Protein AF-A0A0B8P402-F1 (afdb_monomer_lite)

Structure (mmCIF, N/CA/C/O backbone):
data_AF-A0A0B8P402-F1
#
_entry.id   AF-A0A0B8P402-F1
#
loop_
_atom_site.group_PDB
_atom_site.id
_atom_site.type_symbol
_atom_site.label_atom_id
_atom_site.label_alt_id
_atom_site.label_comp_id
_atom_site.label_asym_id
_atom_site.label_entity_id
_atom_site.label_seq_id
_atom_site.pdbx_PDB_ins_code
_atom_site.Cartn_x
_atom_site.Cartn_y
_atom_site.Cartn_z
_atom_site.occupancy
_atom_site.B_iso_or_equiv
_atom_site.auth_seq_id
_atom_site.auth_comp_id
_atom_site.auth_asym_id
_atom_site.auth_atom_id
_atom_site.pdbx_PDB_model_num
ATOM 1 N N . MET A 1 1 ? 4.671 8.589 -24.557 1.00 49.19 1 MET A N 1
ATOM 2 C CA . MET A 1 1 ? 4.506 7.617 -25.662 1.00 49.19 1 MET A CA 1
ATOM 3 C C . MET A 1 1 ? 3.016 7.442 -25.971 1.00 49.19 1 MET A C 1
ATOM 5 O O . MET A 1 1 ? 2.436 6.411 -25.674 1.00 49.19 1 MET A O 1
ATOM 9 N N . VAL A 1 2 ? 2.381 8.500 -26.482 1.00 48.19 2 VAL A N 1
ATOM 10 C CA . VAL A 1 2 ? 0.956 8.532 -26.887 1.00 48.19 2 VAL A CA 1
ATOM 11 C C . VAL A 1 2 ? 0.806 9.048 -28.326 1.00 48.19 2 VAL A C 1
ATOM 13 O O . VAL A 1 2 ? -0.204 8.783 -28.960 1.00 48.19 2 VAL A O 1
ATOM 16 N N . LEU A 1 3 ? 1.842 9.709 -28.863 1.00 60.94 3 LEU A N 1
ATOM 17 C CA . LEU A 1 3 ? 1.837 10.312 -30.197 1.00 60.94 3 LEU A CA 1
ATOM 18 C C . LEU A 1 3 ? 2.640 9.538 -31.257 1.00 60.94 3 LEU A C 1
ATOM 20 O O . LEU A 1 3 ? 2.678 9.964 -32.399 1.00 60.94 3 LEU A O 1
ATOM 24 N N . GLY A 1 4 ? 3.299 8.428 -30.901 1.00 60.31 4 GLY A N 1
ATOM 25 C CA . GLY A 1 4 ? 4.094 7.633 -31.854 1.00 60.31 4 GLY A CA 1
ATOM 26 C C . GLY A 1 4 ? 5.303 8.350 -32.473 1.00 60.31 4 GLY A C 1
ATOM 27 O O . GLY A 1 4 ? 5.942 7.775 -33.344 1.00 60.31 4 GLY A O 1
ATOM 28 N N . GLU A 1 5 ? 5.623 9.572 -32.040 1.00 67.69 5 GLU A N 1
ATOM 29 C CA . GLU A 1 5 ? 6.759 10.321 -32.572 1.00 67.69 5 GLU A CA 1
ATOM 30 C C . GLU A 1 5 ? 8.092 9.815 -32.022 1.00 67.69 5 GLU A C 1
ATOM 32 O O . GLU A 1 5 ? 8.310 9.753 -30.805 1.00 67.69 5 GLU A O 1
ATOM 37 N N . ASP A 1 6 ? 8.988 9.497 -32.953 1.00 60.97 6 ASP A N 1
ATOM 38 C CA . ASP A 1 6 ? 10.390 9.185 -32.706 1.00 60.97 6 ASP A CA 1
ATOM 39 C C . ASP A 1 6 ? 11.161 10.511 -32.587 1.00 60.97 6 ASP A C 1
ATOM 41 O O . ASP A 1 6 ? 11.705 11.047 -33.548 1.00 60.97 6 ASP A O 1
ATOM 45 N N . SER A 1 7 ? 11.082 11.125 -31.405 1.00 69.75 7 SER A N 1
ATOM 46 C CA . SER A 1 7 ? 11.831 12.343 -31.079 1.00 69.75 7 SER A CA 1
ATOM 47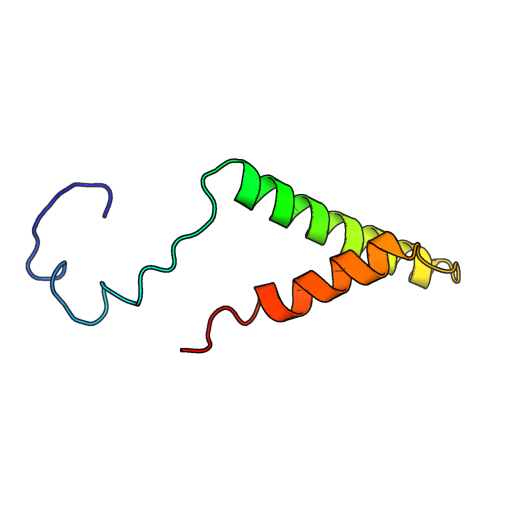 C C . SER A 1 7 ? 13.182 11.982 -30.459 1.00 69.75 7 SER A C 1
ATOM 49 O O . SER A 1 7 ? 13.296 10.974 -29.766 1.00 69.75 7 SER A O 1
ATOM 51 N N . GLU A 1 8 ? 14.189 12.842 -30.611 1.00 70.00 8 GLU A N 1
ATOM 52 C CA . GLU A 1 8 ? 15.537 12.659 -30.042 1.00 70.00 8 GLU A CA 1
ATOM 53 C C . GLU A 1 8 ? 15.540 12.458 -28.512 1.00 70.00 8 GLU A C 1
ATOM 55 O O . GLU A 1 8 ? 16.460 11.873 -27.946 1.00 70.00 8 GLU A O 1
ATOM 60 N N . TYR A 1 9 ? 14.476 12.882 -27.824 1.00 69.19 9 TYR A N 1
ATOM 61 C CA . TYR A 1 9 ? 14.288 12.660 -26.387 1.00 69.19 9 TYR A CA 1
ATOM 62 C C . TYR A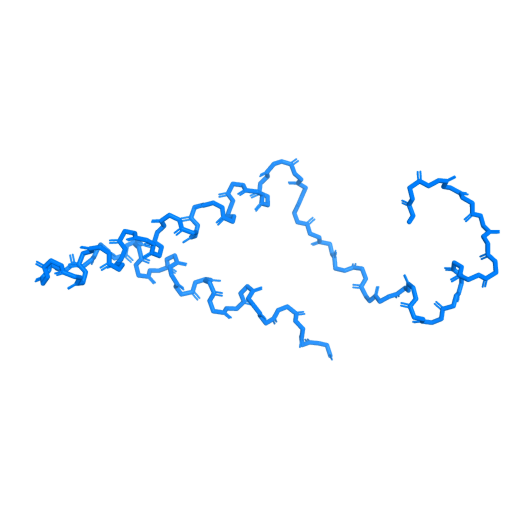 1 9 ? 13.613 11.319 -26.043 1.00 69.19 9 TYR A C 1
ATOM 64 O O . TYR A 1 9 ? 13.667 10.878 -24.892 1.00 69.19 9 TYR A O 1
ATOM 72 N N . ALA A 1 10 ? 12.985 10.643 -27.009 1.00 66.81 10 ALA A N 1
ATOM 73 C CA . ALA A 1 10 ? 12.334 9.345 -26.812 1.00 66.81 10 ALA A CA 1
ATOM 74 C C . ALA A 1 10 ? 13.339 8.204 -26.578 1.00 66.81 10 ALA A C 1
ATOM 76 O O . ALA A 1 10 ? 12.987 7.206 -25.950 1.00 66.81 10 ALA A O 1
ATOM 77 N N . SER A 1 11 ? 14.582 8.367 -27.039 1.00 66.69 11 SER A N 1
ATOM 78 C CA . SER A 1 11 ? 15.696 7.434 -26.829 1.00 66.69 11 SER A CA 1
ATOM 79 C C . SER A 1 11 ? 16.588 7.801 -25.634 1.00 66.69 11 SER A C 1
ATOM 81 O O . SER A 1 11 ? 17.533 7.076 -25.320 1.00 66.69 11 SER A O 1
ATOM 83 N N . CYS A 1 12 ? 16.310 8.913 -24.944 1.00 73.12 12 CYS A N 1
ATOM 84 C CA . CYS A 1 12 ? 17.119 9.356 -23.814 1.00 73.12 12 CYS A CA 1
ATOM 85 C C . CYS A 1 12 ? 16.941 8.421 -22.600 1.00 73.12 12 CYS A C 1
ATOM 87 O O . CYS A 1 12 ? 15.846 7.945 -22.304 1.00 73.12 12 CYS A O 1
ATOM 89 N N . ALA A 1 13 ? 18.020 8.182 -21.848 1.00 67.69 13 ALA A N 1
ATOM 90 C CA . ALA A 1 13 ? 18.031 7.231 -20.730 1.00 67.69 13 ALA A CA 1
ATOM 91 C C . ALA A 1 13 ? 17.032 7.560 -19.595 1.00 67.69 13 ALA A C 1
ATOM 93 O O . ALA A 1 13 ? 16.735 6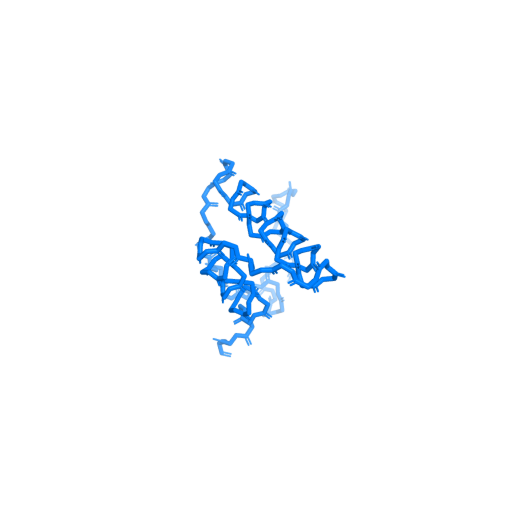.700 -18.770 1.00 67.69 13 ALA A O 1
ATOM 94 N N . LEU A 1 14 ? 16.487 8.782 -19.560 1.00 70.25 14 LEU A N 1
ATOM 95 C CA . LEU A 1 14 ? 15.487 9.221 -18.579 1.00 70.25 14 LEU A CA 1
ATOM 96 C C . LEU A 1 14 ? 14.053 8.804 -18.947 1.00 70.25 14 LEU A C 1
ATOM 98 O O . LEU A 1 14 ? 13.183 8.804 -18.079 1.00 70.25 14 LEU A O 1
ATOM 102 N N . THR A 1 15 ? 13.770 8.465 -20.210 1.00 68.44 15 THR A N 1
ATOM 103 C CA . THR A 1 15 ? 12.396 8.208 -20.689 1.00 68.44 15 THR A CA 1
ATOM 104 C C . THR A 1 15 ? 12.031 6.719 -20.751 1.00 68.44 15 THR A C 1
ATOM 106 O O . THR A 1 15 ? 10.865 6.372 -20.966 1.00 68.44 15 THR A O 1
ATOM 109 N N . GLY A 1 16 ? 13.003 5.831 -20.516 1.00 63.78 16 GLY A N 1
ATOM 110 C CA . GLY A 1 16 ? 12.896 4.380 -20.690 1.00 63.78 16 GLY A CA 1
ATOM 111 C C . GLY A 1 16 ? 13.194 3.556 -19.437 1.00 63.78 16 GLY A C 1
ATOM 112 O O . GLY A 1 16 ? 13.840 2.518 -19.552 1.00 63.78 16 GLY A O 1
ATOM 113 N N . GLY A 1 17 ? 12.746 3.995 -18.254 1.00 65.44 17 GLY A N 1
ATOM 114 C CA . GLY A 1 17 ? 12.847 3.191 -17.027 1.00 65.44 17 GLY A CA 1
ATOM 115 C C . GLY A 1 17 ? 12.259 1.777 -17.203 1.00 65.44 17 GLY A C 1
ATOM 116 O O . GLY A 1 17 ? 11.443 1.569 -18.111 1.00 65.44 17 GLY A O 1
ATOM 117 N N . PRO A 1 18 ? 12.660 0.792 -16.373 1.00 64.12 18 PRO A N 1
ATOM 118 C CA . PRO A 1 18 ? 12.259 -0.602 -16.534 1.00 64.12 18 PRO A CA 1
ATOM 119 C C . PRO A 1 18 ? 10.739 -0.697 -16.652 1.00 64.12 18 PRO A C 1
ATOM 121 O O . PRO A 1 18 ? 9.995 -0.410 -15.712 1.00 64.12 18 PRO A O 1
ATOM 124 N N . ARG A 1 19 ? 10.269 -1.066 -17.848 1.00 62.38 19 ARG A N 1
ATOM 125 C CA . ARG A 1 19 ? 8.843 -1.210 -18.139 1.00 62.38 19 ARG A CA 1
ATOM 126 C C . ARG A 1 19 ? 8.339 -2.467 -17.441 1.00 62.38 19 ARG A C 1
ATOM 128 O O . ARG A 1 19 ? 8.273 -3.543 -18.031 1.00 62.38 19 ARG A O 1
ATOM 135 N N . GLY A 1 20 ? 8.012 -2.328 -16.159 1.00 64.06 20 GLY A N 1
ATOM 136 C CA . GLY A 1 20 ? 7.287 -3.345 -15.416 1.00 64.06 20 GLY A CA 1
ATOM 137 C C . GLY A 1 20 ? 5.989 -3.673 -16.150 1.00 64.06 20 GLY A C 1
ATOM 138 O O . GLY A 1 20 ? 5.236 -2.777 -16.537 1.00 64.06 20 GLY A O 1
ATOM 139 N N . HIS A 1 21 ? 5.735 -4.961 -16.374 1.00 69.06 21 HIS A N 1
ATOM 140 C CA . HIS A 1 21 ? 4.453 -5.402 -16.906 1.00 69.06 21 HIS A CA 1
ATOM 141 C C . HIS A 1 21 ? 3.407 -5.279 -15.802 1.00 69.06 21 HIS A C 1
ATOM 143 O O . HIS A 1 21 ? 3.325 -6.107 -14.896 1.00 69.06 21 HIS A O 1
ATOM 149 N N . PHE A 1 22 ? 2.614 -4.214 -15.869 1.00 69.88 22 PHE A N 1
ATOM 150 C CA . PHE A 1 22 ? 1.449 -4.074 -15.012 1.00 69.88 22 PHE A CA 1
ATOM 151 C C . PHE A 1 22 ? 0.308 -4.970 -15.515 1.00 69.88 22 PHE A C 1
ATOM 153 O O . PHE A 1 22 ? 0.176 -5.170 -16.727 1.00 69.88 22 PHE A O 1
ATOM 160 N N . PRO A 1 23 ? -0.550 -5.490 -14.616 1.00 75.75 23 PRO A N 1
ATOM 161 C CA . PRO A 1 23 ? -1.743 -6.222 -15.017 1.00 75.75 23 PRO A CA 1
ATOM 162 C C . PRO A 1 23 ? -2.586 -5.378 -15.974 1.00 75.75 23 PRO A C 1
ATOM 164 O O . PRO A 1 23 ? -2.771 -4.178 -15.749 1.00 75.75 23 PRO A O 1
ATOM 167 N N . ARG A 1 24 ? -3.115 -6.009 -17.025 1.00 81.06 24 ARG A N 1
ATOM 168 C CA . ARG A 1 24 ? -3.981 -5.342 -17.999 1.00 81.06 24 ARG A CA 1
ATOM 169 C C . ARG A 1 24 ? -5.203 -4.757 -17.289 1.00 81.06 24 ARG A C 1
ATOM 171 O O . ARG A 1 24 ? -5.772 -5.361 -16.374 1.00 81.06 24 ARG A O 1
ATOM 178 N N . GLU A 1 25 ? -5.596 -3.558 -17.688 1.00 81.31 25 GLU A N 1
ATOM 179 C CA . GLU A 1 25 ? -6.835 -2.948 -17.206 1.00 81.31 25 GLU A CA 1
ATOM 180 C C . GLU A 1 25 ? -8.018 -3.834 -17.635 1.00 81.31 25 GLU A C 1
ATOM 182 O O . GLU A 1 25 ? -7.988 -4.355 -18.754 1.00 81.31 25 GLU A O 1
ATOM 187 N N . PRO A 1 26 ? -9.012 -4.101 -16.759 1.00 84.19 26 PRO A N 1
ATOM 188 C CA . PRO A 1 26 ? -9.402 -3.365 -15.542 1.00 84.19 26 PRO A CA 1
ATOM 189 C C . PRO A 1 26 ? -8.871 -3.931 -14.212 1.00 84.19 26 PRO A C 1
ATOM 191 O O . PRO A 1 26 ? -9.088 -3.333 -13.157 1.00 84.19 26 PRO A O 1
ATOM 194 N N . MET A 1 27 ? -8.171 -5.069 -14.228 1.00 84.62 27 MET A N 1
ATOM 195 C CA . MET A 1 27 ? -7.783 -5.793 -13.006 1.00 84.62 27 MET A CA 1
ATOM 196 C C . MET A 1 27 ? -6.907 -4.951 -12.074 1.00 84.62 27 MET A C 1
ATOM 198 O O . MET A 1 27 ? -7.080 -4.982 -10.857 1.00 84.62 27 MET A O 1
ATOM 202 N N . ARG A 1 28 ? -6.009 -4.140 -12.645 1.00 84.69 28 ARG A N 1
ATOM 203 C CA . ARG A 1 28 ? -5.175 -3.191 -11.894 1.00 84.69 28 ARG A CA 1
ATOM 204 C C . ARG A 1 28 ? -6.007 -2.174 -11.109 1.00 84.69 28 ARG A C 1
ATOM 206 O O . ARG A 1 28 ? -5.720 -1.917 -9.944 1.00 84.69 28 ARG A O 1
ATOM 213 N N . TRP A 1 29 ? -7.036 -1.614 -11.739 1.00 86.19 29 TRP A N 1
ATOM 214 C CA . TRP A 1 29 ? -7.911 -0.621 -11.118 1.00 86.19 29 TRP A CA 1
ATOM 215 C C . TRP A 1 29 ? -8.783 -1.248 -10.028 1.00 86.19 29 TRP A C 1
ATOM 217 O O . TRP A 1 29 ? -8.857 -0.720 -8.920 1.00 86.19 29 TRP A O 1
ATOM 227 N N . LEU A 1 30 ? -9.352 -2.427 -10.301 1.00 88.38 30 LEU A N 1
ATOM 228 C CA . LEU A 1 30 ? -10.142 -3.179 -9.325 1.00 88.38 30 LEU A CA 1
ATOM 229 C C . LEU A 1 30 ? -9.315 -3.564 -8.093 1.00 88.38 30 LEU A C 1
ATOM 231 O O . LEU A 1 30 ? -9.766 -3.366 -6.967 1.00 88.38 30 LEU A O 1
ATOM 235 N N . GLY A 1 31 ? -8.087 -4.054 -8.290 1.00 86.94 31 GLY A N 1
ATOM 236 C CA . GLY A 1 31 ? -7.174 -4.370 -7.191 1.00 86.94 31 GLY A CA 1
ATOM 237 C C . GLY A 1 31 ? -6.832 -3.140 -6.346 1.00 86.94 31 GLY A C 1
ATOM 238 O O . GLY A 1 31 ? -6.871 -3.205 -5.118 1.00 86.94 31 GLY A O 1
ATOM 239 N N . ALA A 1 32 ? -6.569 -1.998 -6.990 1.00 85.81 32 ALA A N 1
ATOM 240 C CA . ALA A 1 32 ? -6.280 -0.745 -6.295 1.00 85.81 32 ALA A CA 1
ATOM 241 C C . ALA A 1 32 ? -7.475 -0.246 -5.465 1.00 85.81 32 ALA A C 1
ATOM 243 O O . ALA A 1 32 ? -7.303 0.135 -4.305 1.00 85.81 32 ALA A O 1
ATOM 244 N N . MET A 1 33 ? -8.692 -0.284 -6.018 1.00 90.19 33 MET A N 1
ATOM 245 C CA . MET A 1 33 ? -9.903 0.082 -5.276 1.00 90.19 33 MET A CA 1
ATOM 246 C C . MET A 1 33 ? -10.174 -0.868 -4.114 1.00 90.19 33 MET A C 1
ATOM 248 O O . MET A 1 33 ? -10.447 -0.409 -3.009 1.00 90.19 33 MET A O 1
ATOM 252 N N . MET A 1 34 ? -10.032 -2.178 -4.335 1.00 89.31 34 MET A N 1
ATOM 253 C CA . MET A 1 34 ? -10.265 -3.189 -3.306 1.00 89.31 34 MET A CA 1
ATOM 254 C C . MET A 1 34 ? -9.346 -2.988 -2.097 1.00 89.31 34 MET A C 1
ATOM 256 O O . MET A 1 34 ? -9.812 -3.011 -0.957 1.00 89.31 34 MET A O 1
ATOM 260 N N . VAL A 1 35 ? -8.054 -2.740 -2.332 1.00 88.50 35 VAL A N 1
ATOM 261 C CA . VAL A 1 35 ? -7.094 -2.437 -1.260 1.00 88.50 35 VAL A CA 1
ATOM 262 C C . VAL A 1 35 ? -7.450 -1.118 -0.569 1.00 88.50 35 VAL A C 1
ATOM 264 O O . VAL A 1 35 ? -7.465 -1.064 0.661 1.00 88.50 35 VAL A O 1
ATOM 267 N N . ARG A 1 36 ? -7.804 -0.070 -1.326 1.00 88.44 36 ARG A N 1
ATOM 268 C CA . ARG A 1 36 ? -8.190 1.238 -0.767 1.00 88.44 36 ARG A CA 1
ATOM 269 C C . ARG A 1 36 ? -9.400 1.141 0.161 1.00 88.44 36 ARG A C 1
ATOM 271 O O . ARG A 1 36 ? -9.383 1.693 1.259 1.00 88.44 36 ARG A O 1
ATOM 278 N N . ASP A 1 37 ? -10.445 0.443 -0.267 1.00 90.25 37 ASP A N 1
ATOM 279 C CA . ASP A 1 37 ? -11.674 0.312 0.513 1.00 90.25 37 ASP A CA 1
ATOM 280 C C . ASP A 1 37 ? -11.491 -0.620 1.716 1.00 90.25 37 ASP A C 1
ATOM 282 O O . ASP A 1 37 ? -12.113 -0.410 2.757 1.00 90.25 37 ASP A O 1
ATOM 286 N N . ALA A 1 38 ? -10.601 -1.612 1.629 1.00 88.06 38 ALA A N 1
ATOM 287 C CA . ALA A 1 38 ? -10.221 -2.432 2.775 1.00 88.06 38 ALA A CA 1
ATOM 288 C C . ALA A 1 38 ? -9.474 -1.634 3.854 1.00 88.06 38 ALA A C 1
ATOM 290 O O . ALA A 1 38 ? -9.782 -1.788 5.035 1.00 88.06 38 ALA A O 1
ATOM 291 N N . VAL A 1 39 ? -8.547 -0.747 3.467 1.00 87.00 39 VAL A N 1
ATOM 292 C CA . VAL A 1 39 ? -7.861 0.153 4.413 1.00 87.00 39 VAL A CA 1
ATOM 293 C C . VAL A 1 39 ? -8.874 1.052 5.120 1.00 87.00 39 VAL A C 1
ATOM 295 O O . VAL A 1 39 ? -8.908 1.070 6.345 1.00 87.00 39 VAL A O 1
ATOM 298 N N . ARG A 1 40 ? -9.790 1.685 4.377 1.00 89.00 40 ARG A N 1
ATOM 299 C CA . ARG A 1 40 ? -10.855 2.518 4.966 1.00 89.00 40 ARG A CA 1
ATOM 300 C C . ARG A 1 40 ? -11.758 1.748 5.929 1.00 89.00 40 ARG A C 1
ATOM 302 O O . ARG A 1 40 ? -12.143 2.271 6.972 1.00 89.00 40 ARG A O 1
ATOM 309 N N . ARG A 1 41 ? -12.123 0.504 5.592 1.00 88.31 41 ARG A N 1
ATOM 310 C CA . ARG A 1 41 ? -12.933 -0.354 6.474 1.00 88.31 41 ARG A CA 1
ATOM 311 C C . ARG A 1 41 ? -12.165 -0.768 7.727 1.00 88.31 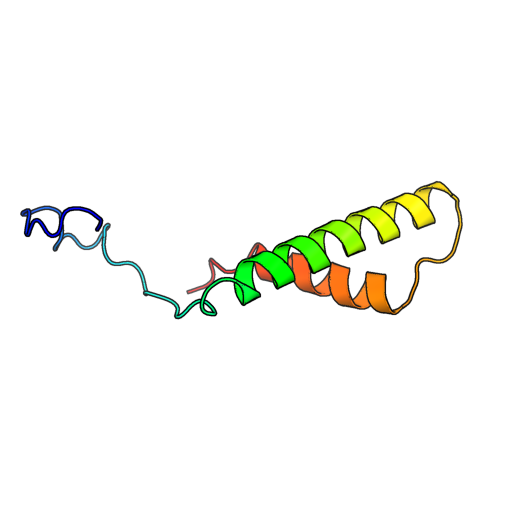41 ARG A C 1
ATOM 313 O O . ARG A 1 41 ? -12.766 -0.815 8.798 1.00 88.31 41 ARG A O 1
ATOM 320 N N . LYS A 1 42 ? -10.858 -1.026 7.607 1.00 87.81 42 LYS A N 1
ATOM 321 C CA . LYS A 1 42 ? -9.974 -1.298 8.747 1.00 87.81 42 LYS A CA 1
ATOM 322 C C . LYS A 1 42 ? -9.915 -0.091 9.687 1.00 87.81 42 LYS A C 1
ATOM 324 O O . LYS A 1 42 ? -10.206 -0.261 10.865 1.00 87.81 42 LYS A O 1
ATOM 329 N N . GLU A 1 43 ? -9.634 1.097 9.154 1.00 87.12 43 GLU A N 1
ATOM 330 C CA . GLU A 1 43 ? -9.554 2.349 9.922 1.00 87.12 43 GLU A CA 1
ATOM 331 C C . GLU A 1 43 ? -10.889 2.666 10.609 1.00 87.12 43 GLU A C 1
ATOM 333 O O . GLU A 1 43 ? -10.930 2.835 11.822 1.00 87.12 43 GLU A O 1
ATOM 338 N N . SER A 1 44 ? -12.015 2.589 9.887 1.00 88.62 44 SER A N 1
ATOM 339 C CA . SER A 1 44 ? -13.340 2.831 10.482 1.00 88.62 44 SER A CA 1
ATOM 340 C C . SER A 1 44 ? -13.722 1.819 11.570 1.00 88.62 44 SER A C 1
ATOM 342 O O . SER A 1 44 ? -14.538 2.127 12.441 1.00 88.62 44 SER A O 1
ATOM 344 N N . ALA A 1 45 ? -13.199 0.591 11.510 1.00 87.06 45 ALA A N 1
ATOM 345 C CA . ALA A 1 45 ? -13.407 -0.402 12.559 1.00 87.06 45 ALA A CA 1
ATOM 346 C C . ALA A 1 45 ?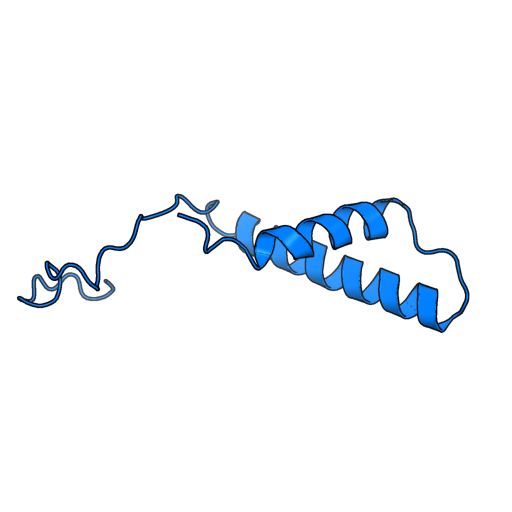 -12.537 -0.106 13.791 1.00 87.06 45 ALA A C 1
ATOM 348 O O . ALA A 1 45 ? -13.045 -0.205 14.907 1.00 87.06 45 ALA A O 1
ATOM 349 N N . GLU A 1 46 ? -11.282 0.307 13.589 1.00 85.56 46 GLU A N 1
ATOM 350 C CA . GLU A 1 46 ? -10.370 0.736 14.658 1.00 85.56 46 GLU A CA 1
ATOM 351 C C . GLU A 1 46 ? -10.905 1.984 15.385 1.00 85.56 46 GLU A C 1
ATOM 353 O O . GLU A 1 46 ? -10.952 1.977 16.613 1.00 85.56 46 GLU A O 1
ATOM 358 N N . ASP A 1 47 ? -11.441 2.971 14.656 1.00 87.69 47 ASP A N 1
ATOM 3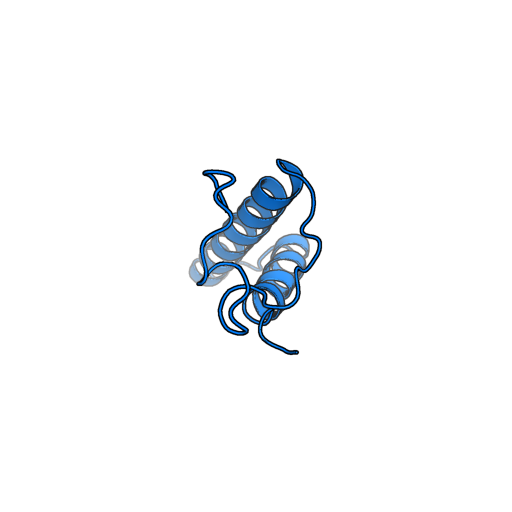59 C CA . ASP A 1 47 ? -12.098 4.165 15.223 1.00 87.69 47 ASP A CA 1
ATOM 360 C C . ASP A 1 47 ? -13.305 3.833 16.111 1.00 87.69 47 ASP A C 1
ATOM 362 O O . ASP A 1 47 ? -13.663 4.581 17.017 1.00 87.69 47 ASP A O 1
ATOM 366 N N . LYS A 1 48 ? -13.973 2.710 15.836 1.00 88.50 48 LYS A N 1
ATOM 367 C CA . LYS A 1 48 ? -15.154 2.244 16.579 1.00 88.50 48 LYS A CA 1
ATOM 368 C C . LYS A 1 48 ? -14.800 1.272 17.706 1.00 88.50 48 LYS A C 1
ATOM 370 O O . LYS A 1 48 ? -15.711 0.629 18.225 1.00 88.50 48 LYS A O 1
ATOM 375 N N . GLU A 1 49 ? -13.513 1.095 18.014 1.00 84.44 49 GLU A N 1
ATOM 376 C CA . GLU A 1 49 ? -12.984 0.080 18.942 1.00 84.44 49 GLU A CA 1
ATOM 377 C C . GLU A 1 49 ? -13.449 -1.355 18.608 1.00 84.44 49 GLU A C 1
ATOM 379 O O . GLU A 1 49 ? -13.497 -2.254 19.452 1.00 84.44 49 GLU A O 1
ATOM 384 N N . LYS A 1 50 ? -13.798 -1.603 17.339 1.00 83.62 50 LYS A N 1
ATOM 385 C CA . LYS A 1 50 ? -14.248 -2.907 16.841 1.00 83.62 50 LYS A CA 1
ATOM 386 C C . LYS A 1 50 ? -13.091 -3.627 16.169 1.00 83.62 50 LYS A C 1
ATOM 388 O O . LYS A 1 50 ? -12.264 -3.036 15.485 1.00 83.62 50 LYS A O 1
ATOM 393 N N . LYS A 1 51 ? -13.048 -4.953 16.314 1.00 80.12 51 LYS A N 1
ATOM 394 C CA . LYS A 1 51 ? -12.024 -5.769 15.648 1.00 80.12 51 LYS A CA 1
ATOM 395 C C . LYS A 1 51 ? -12.260 -5.747 14.125 1.00 80.12 51 LYS A C 1
ATOM 397 O O . LYS A 1 51 ? -13.310 -6.224 13.694 1.00 80.12 51 LYS A O 1
ATOM 402 N N . PRO A 1 52 ? -11.310 -5.248 13.308 1.00 80.25 52 PRO A N 1
ATOM 403 C CA . PRO A 1 52 ? -11.449 -5.270 11.856 1.00 80.25 52 PRO A CA 1
ATOM 404 C C . PRO A 1 52 ? -11.387 -6.703 11.320 1.00 80.25 52 PRO A C 1
ATOM 406 O O . PRO A 1 52 ? -10.708 -7.565 11.896 1.00 80.25 52 PRO A O 1
ATOM 409 N N . PHE A 1 53 ? -12.068 -6.951 10.199 1.00 84.69 53 PHE A N 1
ATOM 410 C CA . PHE A 1 53 ? -12.113 -8.267 9.569 1.00 84.69 53 PHE A CA 1
ATOM 411 C C . PHE A 1 53 ? -10.715 -8.734 9.137 1.00 84.69 53 PHE A C 1
ATOM 413 O O . PHE A 1 53 ? -9.860 -7.945 8.732 1.00 84.69 53 PHE A O 1
ATOM 420 N N . VAL A 1 54 ? -10.484 -10.049 9.189 1.00 85.44 54 VAL A N 1
ATOM 421 C CA . VAL A 1 54 ? -9.192 -10.660 8.822 1.00 85.44 54 VAL A CA 1
ATOM 422 C C . VAL A 1 54 ? -8.827 -10.360 7.363 1.00 85.44 54 VAL A C 1
ATOM 424 O O . VAL A 1 54 ? -7.669 -10.077 7.065 1.00 85.44 54 VAL A O 1
ATOM 427 N N . ILE A 1 55 ? -9.824 -10.338 6.474 1.00 83.81 55 ILE A N 1
ATOM 428 C CA . ILE A 1 55 ? -9.656 -10.007 5.051 1.00 83.81 55 ILE A CA 1
ATOM 429 C C . ILE A 1 55 ? -9.163 -8.564 4.880 1.00 83.81 55 ILE A C 1
ATOM 431 O O . ILE A 1 55 ? -8.245 -8.322 4.101 1.00 83.81 55 ILE A O 1
ATOM 435 N N . ASP A 1 56 ? -9.692 -7.617 5.657 1.00 83.44 56 ASP A N 1
ATOM 436 C CA . ASP A 1 56 ? -9.281 -6.210 5.579 1.00 83.44 56 ASP A CA 1
ATOM 437 C C . ASP A 1 56 ? -7.854 -6.003 6.090 1.00 83.44 56 ASP A C 1
ATOM 439 O O . ASP A 1 56 ? -7.099 -5.220 5.518 1.00 83.44 56 ASP A O 1
ATOM 443 N N . LYS A 1 57 ? -7.431 -6.769 7.105 1.00 82.44 57 LYS A N 1
ATOM 444 C CA . LYS A 1 57 ? -6.029 -6.789 7.557 1.00 82.44 57 LYS A CA 1
ATOM 445 C C . LYS A 1 57 ? -5.083 -7.343 6.488 1.00 82.44 57 LYS A C 1
ATOM 447 O O . LYS A 1 57 ? -3.995 -6.801 6.302 1.00 82.44 57 LYS A O 1
ATOM 452 N N . LEU A 1 58 ? -5.485 -8.410 5.793 1.00 84.81 58 LEU A N 1
ATOM 453 C CA . LEU A 1 58 ? -4.701 -9.005 4.706 1.00 84.81 58 LEU A CA 1
ATOM 454 C C . LEU A 1 58 ? -4.583 -8.049 3.512 1.00 84.81 58 LEU A C 1
ATOM 456 O O . LEU A 1 58 ? -3.485 -7.847 3.001 1.00 84.81 58 LEU A O 1
ATOM 460 N N . LEU A 1 59 ? -5.685 -7.410 3.114 1.00 83.94 59 LEU A N 1
ATOM 461 C CA . LEU A 1 59 ? -5.705 -6.434 2.023 1.00 83.94 59 LEU A CA 1
ATOM 462 C C . LEU A 1 59 ? -4.925 -5.160 2.376 1.00 83.94 59 LEU A C 1
ATOM 464 O O . LEU A 1 59 ? -4.150 -4.679 1.555 1.00 83.94 59 LEU A O 1
ATOM 468 N N . ALA A 1 60 ? -5.033 -4.650 3.606 1.00 82.19 60 ALA A N 1
ATOM 469 C CA . ALA A 1 60 ? -4.239 -3.505 4.058 1.00 82.19 60 ALA A CA 1
ATOM 470 C C . ALA A 1 60 ? -2.727 -3.794 4.032 1.00 82.19 60 ALA A C 1
ATOM 472 O O . ALA A 1 60 ? -1.926 -2.908 3.739 1.00 82.19 60 ALA A O 1
ATOM 473 N N . LYS A 1 61 ? -2.317 -5.050 4.256 1.00 81.94 61 LYS A N 1
ATOM 474 C CA . LYS A 1 61 ? -0.912 -5.464 4.129 1.00 81.94 61 LYS A CA 1
ATOM 475 C C . LYS A 1 61 ? -0.387 -5.341 2.693 1.00 81.94 61 LYS A C 1
ATOM 477 O O . LYS A 1 61 ? 0.810 -5.133 2.525 1.00 81.94 61 LYS A O 1
ATOM 482 N N . LEU A 1 62 ? -1.253 -5.422 1.676 1.00 80.38 62 LEU A N 1
ATOM 483 C CA . LEU A 1 62 ? -0.891 -5.215 0.265 1.00 80.38 62 LEU A CA 1
ATOM 484 C C . LEU A 1 62 ? -0.688 -3.731 -0.090 1.00 80.38 62 LEU A C 1
ATOM 486 O O . LEU A 1 62 ? 0.010 -3.438 -1.058 1.00 80.38 62 LEU A O 1
ATOM 490 N N . ALA A 1 63 ? -1.214 -2.792 0.705 1.00 74.31 63 ALA A N 1
ATOM 491 C CA . ALA A 1 63 ? -0.987 -1.359 0.495 1.00 74.31 63 ALA A CA 1
ATOM 492 C C . ALA A 1 63 ? 0.476 -0.946 0.762 1.00 74.31 63 ALA A C 1
ATOM 494 O O . ALA A 1 63 ? 1.024 -0.103 0.056 1.00 74.31 63 ALA A O 1
ATOM 495 N N . GLY A 1 64 ? 1.138 -1.577 1.740 1.00 67.31 64 GLY A N 1
ATOM 496 C CA . GLY A 1 64 ? 2.543 -1.315 2.086 1.00 67.31 64 GLY A CA 1
ATOM 497 C C . GLY A 1 64 ? 3.558 -1.563 0.952 1.00 67.31 64 GLY A C 1
ATOM 498 O O . GLY A 1 64 ? 4.409 -0.703 0.719 1.00 67.31 64 GLY A O 1
ATOM 499 N N . PRO A 1 65 ? 3.508 -2.706 0.237 1.00 61.22 65 PRO A N 1
ATOM 500 C CA . PRO A 1 65 ? 4.367 -2.965 -0.919 1.00 61.22 65 PRO A CA 1
ATOM 501 C C . PRO A 1 65 ? 3.933 -2.219 -2.188 1.00 61.22 65 PRO A C 1
ATOM 503 O O . PRO A 1 65 ? 4.788 -1.936 -3.022 1.00 61.22 65 PRO A O 1
ATOM 506 N N . ALA A 1 66 ? 2.659 -1.834 -2.332 1.00 59.62 66 ALA A N 1
ATOM 507 C CA . ALA A 1 66 ? 2.191 -1.075 -3.498 1.00 59.62 66 ALA A CA 1
ATOM 508 C C . ALA A 1 66 ? 2.832 0.326 -3.607 1.00 59.62 66 ALA A C 1
ATOM 510 O O . ALA A 1 66 ? 3.032 0.821 -4.713 1.00 59.62 66 ALA A O 1
ATOM 511 N N . GLY A 1 67 ? 3.214 0.939 -2.479 1.00 51.59 67 GLY A N 1
ATOM 512 C CA . GLY A 1 67 ? 3.988 2.189 -2.446 1.00 51.59 67 GLY A CA 1
ATOM 513 C C . GLY A 1 67 ? 5.503 2.015 -2.632 1.00 51.59 67 GLY A C 1
ATOM 514 O O . GLY A 1 67 ? 6.216 3.005 -2.743 1.00 51.59 67 GLY A O 1
ATOM 515 N N . LYS A 1 68 ? 6.006 0.773 -2.666 1.00 48.81 68 LYS A N 1
ATOM 516 C CA . LYS A 1 68 ? 7.429 0.427 -2.840 1.00 48.81 68 LYS A CA 1
ATOM 517 C C . LYS A 1 68 ? 7.673 -0.325 -4.149 1.00 48.81 68 LYS A C 1
ATOM 519 O O . LYS A 1 68 ? 8.494 -1.235 -4.199 1.00 48.81 68 LYS A O 1
ATOM 524 N N . ALA A 1 69 ? 6.963 0.055 -5.209 1.00 50.62 69 ALA A N 1
ATOM 525 C CA . ALA A 1 69 ? 7.336 -0.345 -6.566 1.00 50.62 69 ALA A CA 1
ATOM 526 C C . ALA A 1 69 ? 8.675 0.289 -7.011 1.00 50.62 69 ALA A C 1
ATOM 528 O O . ALA A 1 69 ? 9.248 -0.139 -8.005 1.00 50.62 69 ALA A O 1
ATOM 529 N N . ASP A 1 70 ? 9.190 1.263 -6.251 1.00 43.88 70 ASP A N 1
ATOM 530 C CA . ASP A 1 70 ? 10.479 1.928 -6.460 1.00 43.88 70 ASP A CA 1
ATOM 531 C C . ASP A 1 70 ? 11.634 1.188 -5.764 1.00 43.88 70 ASP A C 1
ATOM 533 O O . ASP A 1 70 ? 12.343 1.722 -4.913 1.00 43.88 70 ASP A O 1
ATOM 537 N N . LYS A 1 71 ? 11.782 -0.107 -6.043 1.00 40.06 71 LYS A N 1
ATOM 538 C CA . LYS A 1 71 ? 13.001 -0.816 -5.649 1.00 40.06 71 LYS A CA 1
ATOM 539 C C . LYS A 1 71 ? 13.493 -1.676 -6.799 1.00 40.06 71 LYS A C 1
ATOM 541 O O . LYS A 1 71 ? 13.254 -2.881 -6.840 1.00 40.06 71 LYS A O 1
ATOM 546 N N . VAL A 1 72 ? 14.143 -0.991 -7.735 1.00 41.44 72 VAL A N 1
ATOM 547 C CA . VAL A 1 72 ? 15.148 -1.557 -8.636 1.00 41.44 72 VAL A CA 1
ATOM 548 C C . VAL A 1 72 ? 16.491 -1.001 -8.194 1.00 41.44 72 VAL A C 1
ATOM 550 O O . VAL A 1 72 ? 16.548 0.225 -7.962 1.00 41.44 72 VAL A O 1
#

Secondary structure (DSSP, 8-state):
--S----TTTTSTTT------PPPTTHHHHHHHHHHHHHHHHHHHHHTTPPPPHHHHHHHHHHHHHTT----

Radius of gyration: 18.33 Å; chains: 1; bounding box: 33×23×52 Å

Organism: NCBI:txid1481914

pLDDT: mean 74.7, std 13.62, range [40.06, 90.25]

Sequence (72 aa):
MVLGEDSEYASCALTGGPRGHFPREPMRWLGAMMVRDAVRRKESAEDKEKKPFVIDKLLAKLAGPAGKADKV

Foldseek 3Di:
DPPPDPDPCCPDPVNCPPPPDDPDPPVNVVLVVVLVVLCVQCVVCVVVVHHGDPVSVVSVVVVVCVVVPPDD